Protein 8P2B (pdb70)

Radius of gyration: 18.57 Å; Cα contacts (8 Å, |Δi|>4): 314; chains: 2; bounding box: 56×36×29 Å

Structure (mmCIF, N/CA/C/O backbone):
data_8P2B
#
_entry.id   8P2B
#
_cell.length_a   124.915
_cell.length_b   124.915
_cell.length_c   29.846
_cell.angle_alpha   90.00
_cell.angle_beta   90.00
_cell.angle_gamma   120.00
#
_symmetry.space_group_name_H-M   'P 63'
#
loop_
_entity.id
_entity.type
_entity.pdbx_description
1 polymer 'Clostridiaceae bacterium FMN4 domain 1'
2 non-polymer 'FLAVIN MONONUCLEOTIDE'
3 water water
#
loop_
_atom_site.group_PDB
_atom_site.id
_atom_site.type_symbol
_atom_site.label_atom_id
_atom_site.label_alt_id
_atom_site.label_comp_id
_atom_site.label_asym_id
_atom_site.label_entity_id
_atom_site.label_seq_id
_atom_site.pdbx_PDB_ins_code
_atom_site.Cartn_x
_atom_site.Cartn_y
_atom_site.Cartn_z
_atom_site.occupancy
_atom_site.B_iso_or_equiv
_atom_site.auth_seq_id
_atom_site.auth_comp_id
_atom_site.auth_asym_id
_atom_site.auth_atom_id
_atom_site.pdbx_PDB_model_num
ATOM 1 N N . MET A 1 1 ? -4.043 38.218 -1.709 1.00 114.31 1 MET A N 1
ATOM 2 C CA . MET A 1 1 ? -5.492 38.522 -1.595 1.00 120.18 1 MET A CA 1
ATOM 3 C C . MET A 1 1 ? -5.664 40.015 -1.309 1.00 118.40 1 MET A C 1
ATOM 4 O O . MET A 1 1 ? -5.147 40.558 -0.333 1.00 104.53 1 MET A O 1
ATOM 9 N N . LEU A 1 2 ? -6.468 40.649 -2.165 1.00 122.81 2 LEU A N 1
ATOM 10 C CA . LEU A 1 2 ? -6.645 42.088 -2.191 1.00 118.80 2 LEU A CA 1
ATOM 11 C C . LEU A 1 2 ? -7.770 42.495 -1.233 1.00 114.49 2 LEU A C 1
ATOM 12 O O . LEU A 1 2 ? -8.716 41.741 -0.999 1.00 111.29 2 LEU A O 1
ATOM 17 N N . SER A 1 3 ? -7.654 43.715 -0.697 1.00 110.05 3 SER A N 1
ATOM 18 C CA . SER A 1 3 ? -8.496 44.189 0.387 1.00 99.39 3 SER A CA 1
ATOM 19 C C . SER A 1 3 ? -8.877 45.658 0.141 1.00 88.47 3 SER A C 1
ATOM 20 O O . SER A 1 3 ? -8.057 46.568 0.273 1.00 97.11 3 SER A O 1
ATOM 23 N N . TYR A 1 4 ? -10.110 45.861 -0.327 1.00 80.68 4 TYR A N 1
ATOM 24 C CA . TYR A 1 4 ? -10.605 47.158 -0.766 1.00 78.56 4 TYR A CA 1
ATOM 25 C C . TYR A 1 4 ? -11.704 47.649 0.175 1.00 74.41 4 TYR A C 1
ATOM 26 O O . TYR A 1 4 ? -12.547 46.850 0.560 1.00 66.89 4 TYR A O 1
ATOM 35 N N . GLU A 1 5 ? -11.690 48.951 0.524 1.00 77.11 5 GLU A N 1
ATOM 36 C CA . GLU A 1 5 ? -12.756 49.589 1.286 1.00 70.75 5 GLU A CA 1
ATOM 37 C C . GLU A 1 5 ? -13.634 50.346 0.295 1.00 70.10 5 GLU A C 1
ATOM 38 O O . GLU A 1 5 ? -13.144 51.170 -0.466 1.00 67.68 5 GLU A O 1
ATOM 44 N N . VAL A 1 6 ? -14.925 49.999 0.254 1.00 74.07 6 VAL A N 1
ATOM 45 C CA . VAL A 1 6 ? -15.834 50.619 -0.701 1.00 72.53 6 VAL A CA 1
ATOM 46 C C . VAL A 1 6 ? -16.983 51.280 0.044 1.00 72.07 6 VAL A C 1
ATOM 47 O O . VAL A 1 6 ? -17.371 50.866 1.137 1.00 70.43 6 VAL A O 1
ATOM 51 N N . THR A 1 7 ? -17.496 52.339 -0.577 1.00 72.21 7 THR A N 1
ATOM 52 C CA . THR A 1 7 ? -18.535 53.153 0.027 1.00 73.46 7 THR A CA 1
ATOM 53 C C . THR A 1 7 ? -19.521 53.499 -1.086 1.00 70.06 7 THR A C 1
ATOM 54 O O . THR A 1 7 ? -19.119 53.850 -2.194 1.00 69.18 7 THR A O 1
ATOM 58 N N . ALA A 1 8 ? -20.813 53.291 -0.822 1.00 68.48 8 ALA A N 1
ATOM 59 C CA . ALA A 1 8 ? -21.838 53.751 -1.746 1.00 71.94 8 ALA A CA 1
ATOM 60 C C . ALA A 1 8 ? -22.972 54.361 -0.936 1.00 70.28 8 ALA A C 1
ATOM 61 O O . ALA A 1 8 ? -22.991 54.267 0.304 1.00 58.15 8 ALA A O 1
ATOM 63 N N . GLU A 1 9 ? -23.863 55.048 -1.663 1.00 68.62 9 GLU A N 1
ATOM 64 C CA . GLU A 1 9 ? -24.906 55.824 -1.016 1.00 67.78 9 GLU A CA 1
ATOM 65 C C . GLU A 1 9 ? -26.080 54.873 -0.781 1.00 62.68 9 GLU A C 1
ATOM 66 O O . GLU A 1 9 ? -26.583 54.253 -1.709 1.00 65.30 9 GLU A O 1
ATOM 72 N N . GLY A 1 10 ? -26.428 54.684 0.490 1.00 59.22 10 GLY A N 1
ATOM 73 C CA . GLY A 1 10 ? -27.589 53.903 0.859 1.00 61.14 10 GLY A CA 1
ATOM 74 C C . GLY A 1 10 ? -28.781 54.817 1.127 1.00 64.07 10 GLY A C 1
ATOM 75 O O . GLY A 1 10 ? -28.736 56.013 0.828 1.00 63.63 10 GLY A O 1
ATOM 76 N N . TYR A 1 11 ? -29.818 54.229 1.733 1.00 62.50 11 TYR A N 1
ATOM 77 C CA . TYR A 1 11 ? -31.081 54.897 1.998 1.00 65.16 11 TYR A CA 1
ATOM 78 C C . TYR A 1 11 ? -30.922 55.878 3.153 1.00 63.91 11 TYR A C 1
ATOM 79 O O . TYR A 1 11 ? -31.523 56.951 3.150 1.00 69.54 11 TYR A O 1
ATOM 88 N N . GLY A 1 12 ? -30.145 55.487 4.161 1.00 62.16 12 GLY A N 1
ATOM 89 C CA . GLY A 1 12 ? -30.046 56.267 5.384 1.00 67.50 12 GLY A CA 1
ATOM 90 C C . GLY A 1 12 ? -28.802 57.149 5.403 1.00 67.65 12 GLY A C 1
ATOM 91 O O . GLY A 1 12 ? -28.550 57.852 6.379 1.00 72.34 12 GLY A O 1
ATOM 92 N N . GLY A 1 13 ? -28.082 57.147 4.276 1.00 68.47 13 GLY A N 1
ATOM 93 C CA . GLY A 1 13 ? -26.785 57.776 4.161 1.00 66.02 13 GLY A CA 1
ATOM 94 C C . GLY A 1 13 ? -25.796 56.742 3.658 1.00 68.04 13 GLY A C 1
ATOM 95 O O . GLY A 1 13 ? -26.151 55.581 3.450 1.00 65.01 13 GLY A O 1
ATOM 96 N N . PRO A 1 14 ? -24.515 57.129 3.467 1.00 74.36 14 PRO A N 1
ATOM 97 C CA . PRO A 1 14 ? -23.525 56.242 2.847 1.00 66.62 14 PRO A CA 1
ATOM 98 C C . PRO A 1 14 ? -23.292 55.006 3.697 1.00 61.25 14 PRO A C 1
ATOM 99 O O . PRO A 1 14 ? -23.445 55.112 4.909 1.00 64.39 14 PRO A O 1
ATOM 103 N N . ILE A 1 15 ? -22.959 53.872 3.060 1.00 58.84 15 ILE A N 1
ATOM 104 C CA . ILE A 1 15 ? -22.520 52.671 3.767 1.00 66.89 15 ILE A CA 1
ATOM 105 C C . ILE A 1 15 ? -21.074 52.372 3.373 1.00 69.32 15 ILE A C 1
ATOM 106 O O . ILE A 1 15 ? -20.669 52.66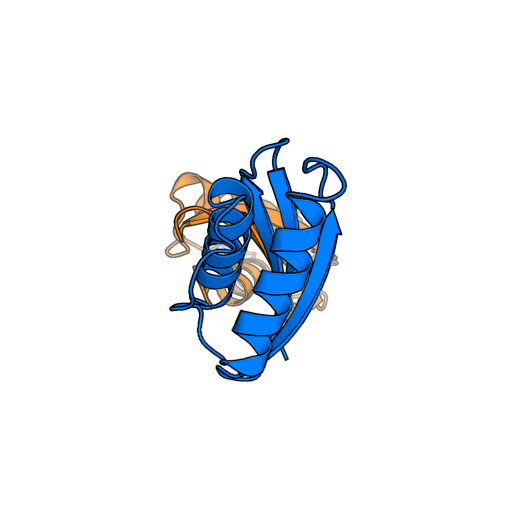6 2.249 1.00 65.13 15 ILE A O 1
ATOM 111 N N . ARG A 1 16 ? -20.324 51.739 4.291 1.00 72.25 16 ARG A N 1
ATOM 112 C CA . ARG A 1 16 ? -18.926 51.396 4.073 1.00 71.70 16 ARG A CA 1
ATOM 113 C C . ARG A 1 16 ? -18.684 49.912 4.327 1.00 70.92 16 ARG A C 1
ATOM 114 O O . ARG A 1 16 ? -18.920 49.420 5.430 1.00 70.38 16 ARG A O 1
ATOM 122 N N . LEU A 1 17 ? -18.170 49.232 3.295 1.00 72.16 17 LEU A N 1
ATOM 123 C CA . LEU A 1 17 ? -17.882 47.803 3.331 1.00 72.34 17 LEU A CA 1
ATOM 124 C C . LEU A 1 17 ? -16.391 47.557 3.133 1.00 70.98 17 LEU A C 1
ATOM 125 O O . LEU A 1 17 ? -15.704 48.356 2.495 1.00 68.86 17 LEU A O 1
ATOM 130 N N . MET A 1 18 ? -15.932 46.397 3.624 1.00 74.50 18 MET A N 1
ATOM 131 C CA . MET A 1 18 ? -14.634 45.865 3.253 1.00 78.88 18 MET A CA 1
ATOM 132 C C . MET A 1 18 ? -14.838 44.644 2.352 1.00 77.40 18 MET A C 1
ATOM 133 O O . MET A 1 18 ? -15.419 43.669 2.788 1.00 74.27 18 MET A O 1
ATOM 138 N N . VAL A 1 19 ? -14.344 44.708 1.110 1.00 78.51 19 VAL A N 1
ATOM 139 C CA . VAL A 1 19 ? -14.460 43.610 0.165 1.00 76.68 19 VAL A CA 1
ATOM 140 C C . VAL A 1 19 ? -13.104 42.919 0.038 1.00 75.34 19 VAL A C 1
ATOM 141 O O . VAL A 1 19 ? -12.102 43.586 -0.207 1.00 73.44 19 VAL A O 1
ATOM 145 N N . TYR A 1 20 ? -13.096 41.580 0.154 1.00 83.93 20 TYR A N 1
ATOM 146 C CA . TYR A 1 20 ? -11.883 40.769 0.019 1.00 85.07 20 TYR A CA 1
ATOM 147 C C . TYR A 1 20 ? -11.927 39.965 -1.278 1.00 85.44 20 TYR A C 1
ATOM 148 O O . TYR A 1 20 ? -12.909 39.259 -1.516 1.00 83.36 20 TYR A O 1
ATOM 157 N N . VAL A 1 21 ? -10.870 40.068 -2.098 1.00 91.63 21 VAL A N 1
ATOM 158 C CA . VAL A 1 21 ? -10.840 39.387 -3.384 1.00 103.74 21 VAL A CA 1
ATOM 159 C C . VAL A 1 21 ? -9.590 38.508 -3.497 1.00 110.19 21 VAL A C 1
ATOM 160 O O . VAL A 1 21 ? -8.552 38.814 -2.931 1.00 106.70 21 VAL A O 1
ATOM 164 N N . GLU A 1 22 ? -9.728 37.417 -4.260 1.00 121.74 22 GLU A N 1
ATOM 165 C CA . GLU A 1 22 ? -8.674 36.470 -4.576 1.00 116.22 22 GLU A CA 1
ATOM 166 C C . GLU A 1 22 ? -8.934 35.975 -6.002 1.00 114.57 22 GLU A C 1
ATOM 167 O O . GLU A 1 22 ? -9.739 35.075 -6.214 1.00 105.86 22 GLU A O 1
ATOM 173 N N . GLY A 1 23 ? -8.281 36.609 -6.987 1.00 115.31 23 GLY A N 1
ATOM 174 C CA . GLY A 1 23 ? -8.572 36.359 -8.391 1.00 113.10 23 GLY A CA 1
ATOM 175 C C . GLY A 1 23 ? -9.881 37.033 -8.787 1.00 117.24 23 GLY A C 1
ATOM 176 O O . GLY A 1 23 ? -9.955 38.257 -8.813 1.00 102.70 23 GLY A O 1
ATOM 177 N N . GLU A 1 24 ? -10.916 36.240 -9.082 1.00 131.22 24 GLU A N 1
ATOM 178 C CA . GLU A 1 24 ? -12.270 36.773 -9.160 1.00 132.90 24 GLU A CA 1
ATOM 179 C C . GLU A 1 24 ? -13.171 36.091 -8.141 1.00 115.05 24 GLU A C 1
ATOM 180 O O . GLU A 1 24 ? -14.386 36.166 -8.278 1.00 104.89 24 GLU A O 1
ATOM 186 N N . GLU A 1 25 ? -12.570 35.477 -7.113 1.00 105.74 25 GLU A N 1
ATOM 187 C CA . GLU A 1 25 ? -13.339 34.927 -6.012 1.0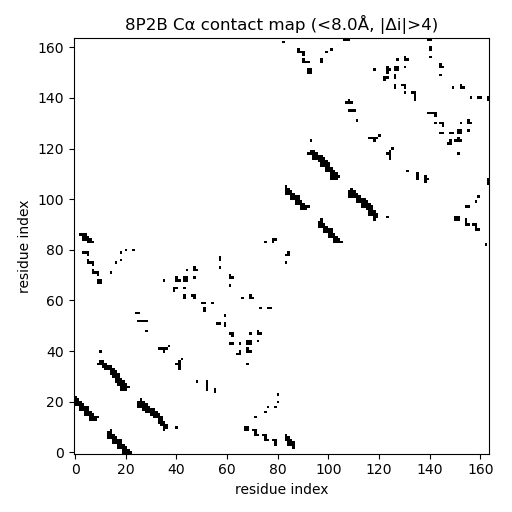0 108.21 25 GLU A CA 1
ATOM 188 C C . GLU A 1 25 ? -13.524 36.013 -4.955 1.00 107.73 25 GLU A C 1
ATOM 189 O O . GLU A 1 25 ? -12.542 36.512 -4.411 1.00 106.75 25 GLU A O 1
ATOM 195 N N . ILE A 1 26 ? -14.788 36.385 -4.686 1.00 105.92 26 ILE A N 1
ATOM 196 C CA . ILE A 1 26 ? -15.111 37.249 -3.559 1.00 101.06 26 ILE A CA 1
ATOM 197 C C . ILE A 1 26 ? -15.011 36.399 -2.295 1.00 89.46 26 ILE A C 1
ATOM 198 O O . ILE A 1 26 ? -15.855 35.553 -2.041 1.00 83.42 26 ILE A O 1
ATOM 203 N N . VAL A 1 27 ? -13.962 36.647 -1.510 1.00 86.57 27 VAL A N 1
ATOM 204 C CA . VAL A 1 27 ? -13.678 35.868 -0.320 1.00 89.88 27 VAL A CA 1
ATOM 205 C C . VAL A 1 27 ? -14.642 36.289 0.784 1.00 84.84 27 VAL A C 1
ATOM 206 O O . VAL A 1 27 ? -15.133 35.430 1.495 1.00 89.79 27 VAL A O 1
ATOM 210 N N . ASP A 1 28 ? -14.862 37.593 0.970 1.00 83.10 28 ASP A N 1
ATOM 211 C CA . ASP A 1 28 ? -15.658 38.068 2.094 1.00 87.51 28 ASP A CA 1
ATOM 212 C C . ASP A 1 28 ? -16.091 39.516 1.845 1.00 86.66 28 ASP A C 1
ATOM 213 O O . ASP A 1 28 ? -15.581 40.176 0.937 1.00 79.83 28 ASP A O 1
ATOM 218 N N . ILE A 1 29 ? -17.092 39.955 2.630 1.00 79.64 29 ILE A N 1
ATOM 219 C CA . ILE A 1 29 ? -17.558 41.327 2.658 1.00 70.39 29 ILE A CA 1
ATOM 220 C C . ILE A 1 29 ? -17.976 41.662 4.085 1.00 71.43 29 ILE A C 1
ATOM 221 O O . ILE A 1 29 ? -19.003 41.183 4.538 1.00 73.07 29 ILE A O 1
ATOM 226 N N . GLU A 1 30 ? -17.180 42.459 4.798 1.00 75.01 30 GLU A N 1
ATOM 227 C CA . GLU A 1 30 ? -17.578 42.940 6.108 1.00 82.47 30 GLU A CA 1
ATOM 228 C C . GLU A 1 30 ? -18.269 44.293 5.968 1.00 80.76 30 GLU A C 1
ATOM 229 O O . GLU A 1 30 ? -17.944 45.061 5.070 1.00 81.17 30 GLU A O 1
ATOM 235 N N . VAL A 1 31 ? -19.189 44.579 6.898 1.00 77.70 31 VAL A N 1
ATOM 236 C CA . VAL A 1 31 ? -19.807 45.887 7.037 1.00 72.02 31 VAL A CA 1
ATOM 237 C C . VAL A 1 31 ? -18.976 46.686 8.033 1.00 73.59 31 VAL A C 1
ATOM 238 O O . VAL A 1 31 ? -18.829 46.264 9.176 1.00 73.52 31 VAL A O 1
ATOM 242 N N . LEU A 1 32 ? -18.426 47.823 7.585 1.00 72.30 32 LEU A N 1
ATOM 243 C CA . LEU A 1 32 ? -17.688 48.722 8.461 1.00 71.73 32 LEU A CA 1
ATOM 244 C C . LEU A 1 32 ? -18.653 49.737 9.066 1.00 68.95 32 LEU A C 1
ATOM 245 O O . LEU A 1 32 ? -18.552 50.067 10.246 1.00 65.75 32 LEU A O 1
ATOM 250 N N . GLU A 1 33 ? -19.564 50.260 8.234 1.00 69.25 33 GLU A N 1
ATOM 251 C CA . GLU A 1 33 ? -20.567 51.195 8.711 1.00 71.63 33 GLU A CA 1
ATOM 252 C C . GLU A 1 33 ? -21.822 51.135 7.850 1.00 66.97 33 GLU A C 1
ATOM 253 O O . GLU A 1 33 ? -21.773 51.242 6.625 1.00 61.83 33 GLU A O 1
ATOM 259 N N . GLU A 1 34 ? -22.963 51.002 8.526 1.00 67.31 34 GLU A N 1
ATOM 260 C CA . GLU A 1 34 ? -24.222 51.383 7.913 1.00 65.51 34 GLU A CA 1
ATOM 261 C C . GLU A 1 34 ? -25.121 52.033 8.958 1.00 64.73 34 GLU A C 1
ATOM 262 O O . GLU A 1 34 ? -25.085 51.677 10.141 1.00 59.78 34 GLU A O 1
ATOM 268 N N . ASN A 1 35 ? -25.888 53.020 8.464 1.00 66.72 35 ASN A N 1
ATOM 269 C CA . ASN A 1 35 ? -26.918 53.689 9.237 1.00 68.55 35 ASN A CA 1
ATOM 270 C C . ASN A 1 35 ? -28.220 53.650 8.443 1.00 63.17 35 ASN A C 1
ATOM 271 O O . ASN A 1 35 ? -28.929 54.646 8.368 1.00 58.43 35 ASN A O 1
ATOM 276 N N . GLU A 1 36 ? -28.527 52.466 7.893 1.00 63.67 36 GLU A N 1
ATOM 277 C CA . GLU A 1 36 ? -29.818 52.194 7.279 1.00 64.02 36 GLU A CA 1
ATOM 278 C C . GLU A 1 36 ? -30.858 51.953 8.370 1.00 60.72 36 GLU A C 1
ATOM 279 O O . GLU A 1 36 ? -30.525 51.827 9.553 1.00 59.45 36 GLU A O 1
ATOM 285 N N . THR A 1 37 ? -32.114 51.863 7.916 1.00 58.04 37 THR A N 1
ATOM 286 C CA . THR A 1 37 ? -33.279 51.747 8.777 1.00 57.93 37 THR A CA 1
ATOM 287 C C . THR A 1 37 ? -33.261 50.394 9.493 1.00 58.05 37 THR A C 1
ATOM 288 O O . THR A 1 37 ? -33.264 49.347 8.834 1.00 56.33 37 THR A O 1
ATOM 292 N N . PRO A 1 38 ? -33.200 50.361 10.850 1.00 59.33 38 PRO A N 1
ATOM 293 C CA . PRO A 1 38 ? -33.225 49.085 11.576 1.00 61.87 38 PRO A CA 1
ATOM 294 C C . PRO A 1 38 ? -34.381 48.183 11.136 1.00 67.62 38 PRO A C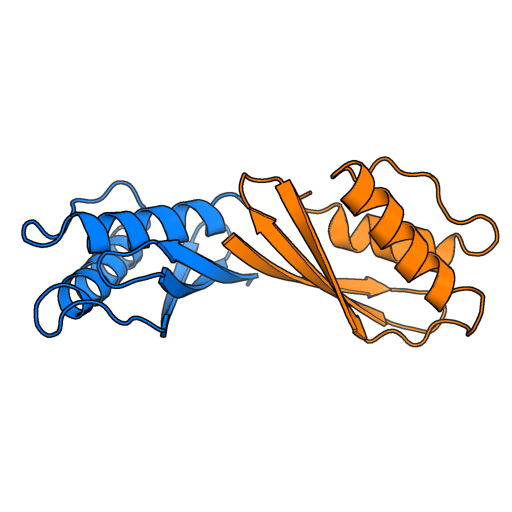 1
ATOM 295 O O . PRO A 1 38 ? -35.480 48.678 10.862 1.00 74.47 38 PRO A O 1
ATOM 299 N N . ASN A 1 39 ? -34.086 46.875 11.027 1.00 68.54 39 ASN A N 1
ATOM 300 C CA . ASN A 1 39 ? -35.047 45.817 10.741 1.00 67.11 39 ASN A CA 1
ATOM 301 C C . ASN A 1 39 ? -35.523 45.877 9.293 1.00 62.47 39 ASN A C 1
ATOM 302 O O . ASN A 1 39 ? -36.494 45.204 8.948 1.00 73.85 39 ASN A O 1
ATOM 307 N N . LEU A 1 40 ? -34.837 46.652 8.448 1.00 59.51 40 LEU A N 1
ATOM 308 C CA . LEU A 1 40 ? -35.232 46.794 7.052 1.00 62.21 40 LEU A CA 1
ATOM 309 C C . LEU A 1 40 ? -33.988 46.876 6.157 1.00 63.49 40 LEU A C 1
ATOM 310 O O . LEU A 1 40 ? -33.734 45.969 5.356 1.00 63.73 40 LEU A O 1
ATOM 315 N N . GLY A 1 41 ? -33.207 47.958 6.316 1.00 60.98 41 GLY A N 1
ATOM 316 C CA . GLY A 1 41 ? -32.052 48.203 5.474 1.00 57.76 41 GLY A CA 1
ATOM 317 C C . GLY A 1 41 ? -30.850 47.377 5.921 1.00 60.03 41 GLY A C 1
ATOM 318 O O . GLY A 1 41 ? -30.155 46.820 5.084 1.00 63.47 41 GLY A O 1
ATOM 319 N N . ASP A 1 42 ? -30.613 47.310 7.241 1.00 58.83 42 ASP A N 1
ATOM 320 C CA . ASP A 1 42 ? -29.495 46.554 7.786 1.00 59.10 42 ASP A CA 1
ATOM 321 C C . ASP A 1 42 ? -29.641 45.077 7.423 1.00 59.78 42 ASP A C 1
ATOM 322 O O . ASP A 1 42 ? -28.661 44.396 7.093 1.00 62.18 42 ASP A O 1
ATOM 327 N N . VAL A 1 43 ? -30.888 44.611 7.456 1.00 61.65 43 VAL A N 1
ATOM 328 C CA . VAL A 1 43 ? -31.238 43.246 7.109 1.00 63.78 43 VAL A CA 1
ATOM 329 C C . VAL A 1 43 ? -31.002 42.990 5.616 1.00 63.87 43 VAL A C 1
ATOM 330 O O . VAL A 1 43 ? -30.532 41.914 5.245 1.00 69.07 43 VAL A O 1
ATOM 334 N N . ALA A 1 44 ? -31.362 43.958 4.765 1.00 61.37 44 ALA A N 1
ATOM 335 C CA . ALA A 1 44 ? -31.190 43.817 3.325 1.00 60.67 44 ALA A CA 1
ATOM 336 C C . ALA A 1 44 ? -29.707 43.663 2.979 1.00 66.45 44 ALA A C 1
ATOM 337 O O . ALA A 1 44 ? -29.365 42.979 2.015 1.00 69.60 44 ALA A O 1
ATOM 339 N N . ILE A 1 45 ? -28.849 44.334 3.762 1.00 65.61 45 ILE A N 1
ATOM 340 C CA . ILE A 1 45 ? -27.411 44.311 3.561 1.00 68.35 45 ILE A CA 1
ATOM 341 C C . ILE A 1 45 ? -26.922 42.898 3.869 1.00 69.98 45 ILE A C 1
ATOM 342 O O . ILE A 1 45 ? -26.320 42.305 2.975 1.00 69.71 45 ILE A O 1
ATOM 347 N N . GLU A 1 46 ? -27.226 42.361 5.078 1.00 77.19 46 GLU A N 1
ATOM 348 C CA . GLU A 1 46 ? -26.777 41.022 5.489 1.00 82.21 46 GLU A CA 1
ATOM 349 C C . GLU A 1 46 ? -27.161 40.010 4.404 1.00 75.07 46 GLU A C 1
ATOM 350 O O . GLU A 1 46 ? -26.356 39.159 3.990 1.00 77.78 46 GLU A O 1
ATOM 356 N N . GLU A 1 47 ? -28.389 40.192 3.903 1.00 72.38 47 GLU A N 1
ATOM 357 C CA . GLU A 1 47 ? -28.994 39.320 2.915 1.00 84.30 47 GLU A CA 1
ATOM 358 C C . GLU A 1 47 ? -28.249 39.410 1.590 1.00 75.17 47 GLU A C 1
ATOM 359 O O . GLU A 1 47 ? -28.095 38.416 0.885 1.00 84.83 47 GLU A O 1
ATOM 365 N N . MET A 1 48 ? -27.869 40.627 1.217 1.00 70.11 48 MET A N 1
ATOM 366 C CA . MET A 1 48 ? -27.270 40.839 -0.085 1.00 71.06 48 MET A CA 1
ATOM 367 C C . MET A 1 48 ? -25.826 40.347 -0.072 1.00 69.20 48 MET A C 1
ATOM 368 O O . MET A 1 48 ? -25.327 39.895 -1.099 1.00 75.74 48 MET A O 1
ATOM 373 N N . ILE A 1 49 ? -25.150 40.459 1.077 1.00 66.47 49 ILE A N 1
ATOM 374 C CA . ILE A 1 49 ? -23.788 39.966 1.209 1.00 69.85 49 ILE A CA 1
ATOM 375 C C . ILE A 1 49 ? -23.820 38.449 1.075 1.00 73.16 49 ILE A C 1
ATOM 376 O O . ILE A 1 49 ? -22.987 37.859 0.395 1.00 72.93 49 ILE A O 1
ATOM 381 N N . THR A 1 50 ? -24.818 37.838 1.714 1.00 76.29 50 THR A N 1
ATOM 382 C CA . THR A 1 50 ? -24.996 36.401 1.646 1.00 78.76 50 THR A CA 1
ATOM 383 C C . THR A 1 50 ? -25.200 35.954 0.196 1.00 73.97 50 THR A C 1
ATOM 384 O O . THR A 1 50 ? -24.521 35.040 -0.248 1.00 72.64 50 THR A O 1
ATOM 388 N N . LYS A 1 51 ? -26.116 36.611 -0.532 1.00 76.83 51 LYS A N 1
ATOM 389 C CA . LYS A 1 51 ? -26.446 36.289 -1.922 1.00 79.81 51 LYS A CA 1
ATOM 390 C C . LYS A 1 51 ? -25.210 36.351 -2.825 1.00 84.40 51 LYS A C 1
ATOM 391 O O . LYS A 1 51 ? -25.029 35.548 -3.746 1.00 83.87 51 LYS A O 1
ATOM 397 N N . ILE A 1 52 ? -24.391 37.373 -2.586 1.00 85.45 52 ILE A N 1
ATOM 398 C CA . ILE A 1 52 ? -23.306 37.701 -3.487 1.00 85.35 52 ILE A CA 1
ATOM 399 C C . ILE A 1 52 ? -22.171 36.709 -3.246 1.00 81.02 52 ILE A C 1
ATOM 400 O O . ILE A 1 52 ? -21.604 36.191 -4.210 1.00 74.69 52 ILE A O 1
ATOM 405 N N . LEU A 1 53 ? -21.876 36.427 -1.968 1.00 78.84 53 LEU A N 1
ATOM 406 C CA . LEU A 1 53 ? -20.842 35.465 -1.605 1.00 83.85 53 LEU A CA 1
ATOM 407 C C . LEU A 1 53 ? -21.233 34.052 -2.060 1.00 91.90 53 LEU A C 1
ATOM 408 O O . LEU A 1 53 ? -20.392 33.277 -2.523 1.00 87.90 53 LEU A O 1
ATOM 413 N N . GLU A 1 54 ? -22.507 33.694 -1.867 1.00 91.91 54 GLU A N 1
ATOM 414 C CA . GLU A 1 54 ? -22.973 32.372 -2.254 1.00 91.30 54 GLU A CA 1
ATOM 415 C C . GLU A 1 54 ? -23.012 32.297 -3.774 1.00 87.78 54 GLU A C 1
ATOM 416 O O . GLU A 1 54 ? -22.638 31.293 -4.338 1.00 91.42 54 GLU A O 1
ATOM 422 N N . GLY A 1 55 ? -23.388 33.387 -4.445 1.00 89.80 55 GLY A N 1
ATOM 423 C CA . GLY A 1 55 ? -23.563 33.382 -5.888 1.00 89.35 55 GLY A CA 1
ATOM 424 C C . GLY A 1 55 ? -22.277 33.678 -6.654 1.00 91.83 55 GLY A C 1
ATOM 425 O O . GLY A 1 55 ? -22.241 33.460 -7.861 1.00 89.39 55 GLY A O 1
ATOM 426 N N . GLN A 1 56 ? -21.241 34.184 -5.958 1.00 98.16 56 GLN A N 1
ATOM 427 C CA . GLN A 1 56 ? -20.007 34.676 -6.571 1.00 100.13 56 GLN A CA 1
ATOM 428 C C . GLN A 1 56 ? -20.324 35.549 -7.794 1.00 97.87 56 GLN A C 1
ATOM 429 O O . GLN A 1 56 ? -19.727 35.401 -8.862 1.00 87.44 56 GLN A O 1
ATOM 435 N N . SER A 1 57 ? -21.260 36.490 -7.609 1.00 98.98 57 SER A N 1
ATOM 436 C CA . SER A 1 57 ? -21.844 37.268 -8.693 1.00 98.36 57 SER A CA 1
ATOM 437 C C . SER A 1 57 ? -22.618 38.436 -8.088 1.00 98.44 57 SER A C 1
ATOM 438 O O . SER A 1 57 ? -23.256 38.287 -7.041 1.00 97.64 57 SER A O 1
ATOM 441 N N . THR A 1 58 ? -22.534 39.600 -8.755 1.00 99.78 58 THR A N 1
ATOM 442 C CA . THR A 1 58 ? -23.289 40.787 -8.379 1.00 92.91 58 THR A CA 1
ATOM 443 C C . THR A 1 58 ? -24.578 40.905 -9.190 1.00 91.00 58 THR A C 1
ATOM 444 O O . THR A 1 58 ? -25.311 41.866 -9.002 1.00 87.16 58 THR A O 1
ATOM 448 N N . ASP A 1 59 ? -24.843 39.954 -10.097 1.00 92.36 59 ASP A N 1
ATOM 449 C CA . ASP A 1 59 ? -26.100 39.926 -10.830 1.00 92.39 59 ASP A CA 1
ATOM 450 C C . ASP A 1 59 ? -27.115 39.092 -10.025 1.00 88.44 59 ASP A C 1
ATOM 451 O O . ASP A 1 59 ? -27.458 37.977 -10.408 1.00 87.59 59 ASP A O 1
ATOM 456 N N . VAL A 1 60 ? -27.613 39.655 -8.908 1.00 82.84 60 VAL A N 1
ATOM 457 C CA . VAL A 1 60 ? -28.484 38.982 -7.945 1.00 86.49 60 VAL A CA 1
ATOM 458 C C . VAL A 1 60 ? -29.674 39.887 -7.611 1.00 88.07 60 VAL A C 1
ATOM 459 O O . VAL A 1 60 ? -29.622 41.086 -7.846 1.00 82.91 60 VAL A O 1
ATOM 463 N N . ASP A 1 61 ? -30.737 39.314 -7.032 1.00 89.69 61 ASP A N 1
ATOM 464 C CA . ASP A 1 61 ? -31.967 40.049 -6.792 1.00 85.97 61 ASP A CA 1
ATOM 465 C C . ASP A 1 61 ? -31.872 40.898 -5.529 1.00 82.09 61 ASP A C 1
ATOM 466 O O . ASP A 1 61 ? -31.310 40.480 -4.522 1.00 76.73 61 ASP A O 1
ATOM 471 N N . VAL A 1 62 ? -32.486 42.081 -5.604 1.00 78.74 62 VAL A N 1
ATOM 472 C CA . VAL A 1 62 ? -32.643 42.950 -4.451 1.00 81.76 62 VAL A CA 1
ATOM 473 C C . VAL A 1 62 ? -33.491 42.243 -3.398 1.00 68.74 62 VAL A C 1
ATOM 474 O O . VAL A 1 62 ? -34.323 41.426 -3.732 1.00 78.95 62 VAL A O 1
ATOM 478 N N . HIS A 1 63 ? -33.276 42.581 -2.132 1.00 66.79 63 HIS A N 1
ATOM 479 C CA . HIS A 1 63 ? -34.247 42.362 -1.075 1.00 75.67 63 HIS A CA 1
ATOM 480 C C . HIS A 1 63 ? -35.393 43.364 -1.249 1.00 74.70 63 HIS A C 1
ATOM 481 O O . HIS A 1 63 ? -35.203 44.556 -1.027 1.00 89.18 63 HIS A O 1
ATOM 488 N N . SER A 1 64 ? -36.594 42.863 -1.553 1.00 75.90 64 SER A N 1
ATOM 489 C CA . SER A 1 64 ? -37.648 43.630 -2.208 1.00 83.80 64 SER A CA 1
ATOM 490 C C . SER A 1 64 ? -38.230 44.783 -1.396 1.00 83.38 64 SER A C 1
ATOM 491 O O . SER A 1 64 ? -38.742 45.732 -1.987 1.00 91.35 64 SER A O 1
ATOM 494 N N . GLY A 1 65 ? -38.168 44.752 -0.067 1.00 81.09 65 GLY A N 1
ATOM 495 C CA . GLY A 1 65 ? -38.633 45.910 0.689 1.00 79.17 65 GLY A CA 1
ATOM 496 C C . GLY A 1 65 ? -37.648 47.088 0.662 1.00 67.16 65 GLY A C 1
ATOM 497 O O . GLY A 1 65 ? -37.896 48.107 1.285 1.00 66.17 65 GLY A O 1
ATOM 498 N N . ALA A 1 66 ? -36.496 46.921 0.007 1.00 63.54 66 ALA A N 1
ATOM 499 C CA . ALA A 1 66 ? -35.299 47.666 0.376 1.00 63.34 66 ALA A CA 1
ATOM 500 C C . ALA A 1 66 ? -34.346 47.705 -0.808 1.00 60.28 66 ALA A C 1
ATOM 501 O O . ALA A 1 66 ? -33.187 47.312 -0.708 1.00 58.85 66 ALA A O 1
ATOM 503 N N . THR A 1 67 ? -34.846 48.205 -1.933 1.00 60.63 67 THR A N 1
ATOM 504 C CA . THR A 1 67 ? -34.053 48.270 -3.148 1.00 65.99 67 THR A CA 1
ATOM 505 C C . THR A 1 67 ? -32.867 49.230 -2.988 1.00 66.86 67 THR A C 1
ATOM 506 O O . THR A 1 67 ? -31.859 49.082 -3.671 1.00 69.09 67 THR A O 1
ATOM 510 N N . VAL A 1 68 ? -32.987 50.242 -2.124 1.00 64.57 68 VAL A N 1
ATOM 511 C CA . VAL A 1 68 ? -31.986 51.292 -2.116 1.00 66.28 68 VAL A CA 1
ATOM 512 C C . VAL A 1 68 ? -30.740 50.787 -1.379 1.00 73.66 68 VAL A C 1
ATOM 513 O O . VAL A 1 68 ? -29.620 50.963 -1.882 1.00 67.01 68 VAL A O 1
ATOM 517 N N . SER A 1 69 ? -30.961 50.155 -0.210 1.00 68.38 69 SER A N 1
ATOM 518 C CA . SER A 1 69 ? -29.927 49.441 0.529 1.00 62.97 69 SER A CA 1
ATOM 519 C C . SER A 1 69 ? -29.345 48.305 -0.317 1.00 61.57 69 SER A C 1
ATOM 520 O O . SER A 1 69 ? -28.144 48.040 -0.312 1.00 60.39 69 SER A O 1
ATOM 523 N N . SER A 1 70 ? -30.203 47.617 -1.071 1.00 64.51 70 SER A N 1
ATOM 524 C CA . SER A 1 70 ? -29.754 46.450 -1.819 1.00 67.63 70 SER A CA 1
ATOM 525 C C . SER A 1 70 ? -28.804 46.888 -2.932 1.00 65.39 70 SER A C 1
ATOM 526 O O . SER A 1 70 ? -27.725 46.315 -3.070 1.00 60.31 70 SER A O 1
ATOM 529 N N . ASN A 1 71 ? -29.205 47.913 -3.698 1.00 61.76 71 ASN A N 1
ATOM 530 C CA . ASN A 1 71 ? -28.407 48.424 -4.802 1.00 62.93 71 ASN A CA 1
ATOM 531 C C . ASN A 1 71 ? -27.113 49.042 -4.269 1.00 60.77 71 ASN A C 1
ATOM 532 O O . ASN A 1 71 ? -26.086 48.964 -4.922 1.00 59.16 71 ASN A O 1
ATOM 537 N N . ALA A 1 72 ? -27.138 49.654 -3.083 1.00 61.13 72 ALA A N 1
ATOM 538 C CA . ALA A 1 72 ? -25.910 50.188 -2.513 1.00 61.34 72 ALA A CA 1
ATOM 539 C C . ALA A 1 72 ? -24.873 49.072 -2.381 1.00 61.30 72 ALA A C 1
ATOM 540 O O . ALA A 1 72 ? -23.710 49.273 -2.724 1.00 62.03 72 ALA A O 1
ATOM 542 N N . VAL A 1 73 ? -25.294 47.895 -1.900 1.00 62.20 73 VAL A N 1
ATOM 543 C CA . VAL A 1 73 ? -24.361 46.793 -1.689 1.00 63.09 73 VAL A CA 1
ATOM 544 C C . VAL A 1 73 ? -23.884 46.255 -3.042 1.00 63.35 73 VAL A C 1
ATOM 545 O O . VAL A 1 73 ? -22.687 46.058 -3.240 1.00 62.01 73 VAL A O 1
ATOM 549 N N . ILE A 1 74 ? -24.814 46.033 -3.977 1.00 65.14 74 ILE A N 1
ATOM 550 C CA . ILE A 1 74 ? -24.462 45.599 -5.325 1.00 66.97 74 ILE A CA 1
ATOM 551 C C . ILE A 1 74 ? -23.439 46.554 -5.935 1.00 61.87 74 ILE A C 1
ATOM 552 O O . ILE A 1 74 ? -22.476 46.113 -6.545 1.00 58.25 74 ILE A O 1
ATOM 557 N N . GLU A 1 75 ? -23.675 47.862 -5.776 1.00 66.05 75 GLU A N 1
ATOM 558 C CA . GLU A 1 75 ? -22.888 48.887 -6.441 1.00 64.05 75 GLU A CA 1
ATOM 559 C C . GLU A 1 75 ? -21.498 48.939 -5.808 1.00 64.89 75 GLU A C 1
ATOM 560 O O . GLU A 1 75 ? -20.506 49.048 -6.526 1.00 62.31 75 GLU A O 1
ATOM 566 N N . ALA A 1 76 ? -21.439 48.839 -4.468 1.00 63.51 76 ALA A N 1
ATOM 567 C CA . ALA A 1 76 ? -20.185 48.880 -3.719 1.00 66.88 76 ALA A CA 1
ATOM 568 C C . ALA A 1 76 ? -19.270 47.746 -4.158 1.00 66.63 76 ALA A C 1
ATOM 569 O O . ALA A 1 76 ? -18.065 47.929 -4.302 1.00 71.00 76 ALA A O 1
ATOM 571 N N . VAL A 1 77 ? -19.864 46.574 -4.366 1.00 68.20 77 VAL A N 1
ATOM 572 C CA . VAL A 1 77 ? -19.113 45.376 -4.691 1.00 73.40 77 VAL A CA 1
ATOM 573 C C . VAL A 1 77 ? -18.771 45.394 -6.180 1.00 68.28 77 VAL A C 1
ATOM 574 O O . VAL A 1 77 ? -17.765 44.836 -6.574 1.00 67.94 77 VAL A O 1
ATOM 578 N N . LYS A 1 78 ? -19.583 46.032 -7.023 1.00 68.83 78 LYS A N 1
ATOM 579 C CA . LYS A 1 78 ? -19.237 46.107 -8.436 1.00 75.04 78 LYS A CA 1
ATOM 580 C C . LYS A 1 78 ? -17.952 46.936 -8.597 1.00 76.96 78 LYS A C 1
ATOM 581 O O . LYS A 1 78 ? -17.141 46.680 -9.494 1.00 72.16 78 LYS A O 1
ATOM 587 N N . GLN A 1 79 ? -17.779 47.925 -7.705 1.00 84.96 79 GLN A N 1
ATOM 588 C CA . GLN A 1 79 ? -16.643 48.838 -7.730 1.00 89.63 79 GLN A CA 1
ATOM 589 C C . GLN A 1 79 ? -15.366 48.063 -7.425 1.00 83.35 79 G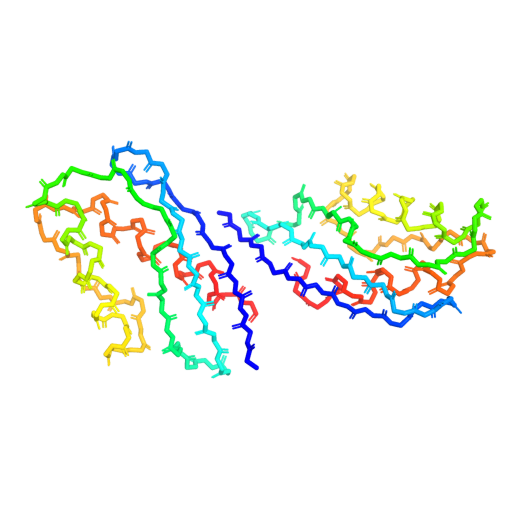LN A C 1
ATOM 590 O O . GLN A 1 79 ? -14.375 48.243 -8.124 1.00 84.39 79 GL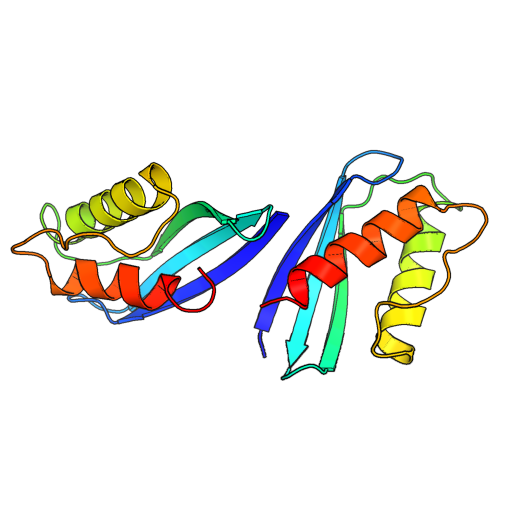N A O 1
ATOM 596 N N . ALA A 1 80 ? -15.406 47.229 -6.373 1.00 78.71 80 ALA A N 1
ATOM 597 C CA . ALA A 1 80 ? -14.260 46.452 -5.917 1.00 80.35 80 ALA A CA 1
ATOM 598 C C . ALA A 1 80 ? -13.864 45.375 -6.936 1.00 84.79 80 ALA A C 1
ATOM 599 O O . ALA A 1 80 ? -12.683 45.068 -7.075 1.00 94.83 80 ALA A O 1
ATOM 601 N N . MET A 1 81 ? -14.854 44.866 -7.686 1.00 89.66 81 MET A N 1
ATOM 602 C CA . MET A 1 81 ? -14.673 43.774 -8.632 1.00 93.91 81 MET A CA 1
ATOM 603 C C . MET A 1 81 ? -14.342 44.307 -10.026 1.00 87.45 81 MET A C 1
ATOM 604 O O . MET A 1 81 ? -14.339 43.538 -10.977 1.00 94.39 81 MET A O 1
ATOM 609 N N . ALA A 1 82 ? -14.067 45.605 -10.166 1.00 87.43 82 ALA A N 1
ATOM 610 C CA . ALA A 1 82 ? -13.454 46.104 -11.389 1.00 95.64 82 ALA A CA 1
ATOM 611 C C . ALA A 1 82 ? -12.047 46.635 -11.085 1.00 103.75 82 ALA A C 1
ATOM 612 O O . ALA A 1 82 ? -11.800 47.822 -11.245 1.00 104.48 82 ALA A O 1
ATOM 614 N N . GLU A 1 83 ? -11.118 45.747 -10.677 1.00 119.29 83 GLU A N 1
ATOM 615 C CA . GLU A 1 83 ? -9.783 46.144 -10.236 1.00 112.39 83 GLU A CA 1
ATOM 616 C C . GLU A 1 83 ? -8.720 45.105 -10.637 1.00 100.11 83 GLU A C 1
ATOM 617 O O . GLU A 1 83 ? -9.100 43.924 -10.829 1.00 86.83 83 GLU A O 1
ATOM 623 N N . MET B 1 1 ? -17.051 54.966 -3.797 1.00 69.94 1 MET B N 1
ATOM 624 C CA . MET B 1 1 ? -15.601 55.238 -3.695 1.00 70.39 1 MET B CA 1
ATOM 625 C C . MET B 1 1 ? -14.870 54.044 -3.081 1.00 70.98 1 MET B C 1
ATOM 626 O O . MET B 1 1 ? -15.341 53.418 -2.143 1.00 72.57 1 MET B O 1
ATOM 631 N N . LEU B 1 2 ? -13.637 53.842 -3.535 1.00 69.87 2 LEU B N 1
ATOM 632 C CA . LEU B 1 2 ? -12.857 52.657 -3.241 1.00 75.09 2 LEU B CA 1
ATOM 633 C C . LEU B 1 2 ? -11.473 53.075 -2.740 1.00 71.39 2 LEU B C 1
ATOM 634 O O . LEU B 1 2 ? -10.946 54.076 -3.194 1.00 67.19 2 LEU B O 1
ATOM 639 N N . SER B 1 3 ? -10.885 52.326 -1.800 1.00 71.17 3 SER B N 1
ATOM 640 C CA . SER B 1 3 ? -9.532 52.617 -1.347 1.00 69.94 3 SER B CA 1
ATOM 641 C C . SER B 1 3 ? -8.770 51.331 -0.999 1.00 76.58 3 SER B C 1
ATOM 642 O O . SER B 1 3 ? -9.088 50.631 -0.039 1.00 77.82 3 SER B O 1
ATOM 645 N N . TYR B 1 4 ? -7.717 51.059 -1.784 1.00 77.70 4 TYR B N 1
ATOM 646 C CA . TYR B 1 4 ? -6.691 50.091 -1.437 1.00 77.21 4 TYR B CA 1
ATOM 647 C C . TYR B 1 4 ? -5.388 50.812 -1.074 1.00 77.09 4 TYR B C 1
ATOM 648 O O . TYR B 1 4 ? -5.171 51.997 -1.379 1.00 74.03 4 TYR B O 1
ATOM 657 N N . GLU B 1 5 ? -4.503 50.046 -0.425 1.00 76.84 5 GLU B N 1
ATOM 658 C CA . GLU B 1 5 ? -3.139 50.460 -0.106 1.00 75.17 5 GLU B CA 1
ATOM 659 C C . GLU B 1 5 ? -2.145 49.921 -1.145 1.00 67.28 5 GLU B C 1
ATOM 660 O O . GLU B 1 5 ? -2.229 48.781 -1.509 1.00 65.98 5 GLU B O 1
ATOM 666 N N . VAL B 1 6 ? -1.172 50.704 -1.621 1.00 70.85 6 VAL B N 1
ATOM 667 C CA . VAL B 1 6 ? -0.122 50.162 -2.475 1.00 75.09 6 VAL B CA 1
ATOM 668 C C . VAL B 1 6 ? 1.243 50.427 -1.849 1.00 79.93 6 VAL B C 1
ATOM 669 O O . VAL B 1 6 ? 1.410 51.336 -1.026 1.00 74.80 6 VAL B O 1
ATOM 673 N N . THR B 1 7 ? 2.215 49.626 -2.305 1.00 83.87 7 THR B N 1
ATOM 674 C CA . THR B 1 7 ? 3.578 49.696 -1.823 1.00 81.26 7 THR B CA 1
ATOM 675 C C . THR B 1 7 ? 4.533 49.510 -3.004 1.00 76.11 7 THR B C 1
ATOM 676 O O . THR B 1 7 ? 4.276 48.688 -3.875 1.00 69.47 7 THR B O 1
ATOM 680 N N . ALA B 1 8 ? 5.603 50.310 -3.077 1.00 75.02 8 ALA B N 1
ATOM 681 C CA . ALA B 1 8 ? 6.699 50.042 -4.004 1.00 80.41 8 ALA B CA 1
ATOM 682 C C . ALA B 1 8 ? 8.026 50.411 -3.343 1.00 80.58 8 ALA B C 1
ATOM 683 O O . ALA B 1 8 ? 8.057 51.015 -2.264 1.00 74.62 8 ALA B O 1
ATOM 685 N N . GLU B 1 9 ? 9.122 49.983 -3.986 1.00 80.18 9 GLU B N 1
ATOM 686 C CA . GLU B 1 9 ? 10.439 50.122 -3.388 1.00 78.33 9 GLU B CA 1
ATOM 687 C C . GLU B 1 9 ? 10.978 51.481 -3.826 1.00 67.00 9 GLU B C 1
ATOM 688 O O . GLU B 1 9 ? 11.105 51.732 -5.022 1.00 60.43 9 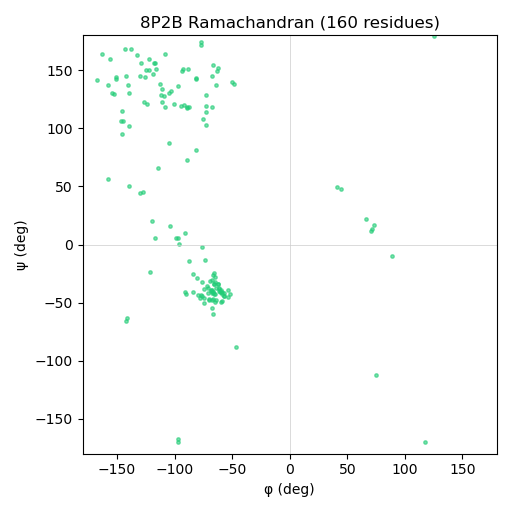GLU B O 1
ATOM 694 N N . GLY B 1 10 ? 11.218 52.369 -2.854 1.00 62.10 10 GLY B N 1
ATOM 695 C CA . GLY B 1 10 ? 11.846 53.649 -3.146 1.00 65.21 10 GLY B CA 1
ATOM 696 C C . GLY B 1 10 ? 13.356 53.624 -2.890 1.00 66.55 10 GLY B C 1
ATOM 697 O O . GLY B 1 10 ? 13.904 52.556 -2.606 1.00 70.98 10 GLY B O 1
ATOM 698 N N . TYR B 1 11 ? 13.980 54.820 -2.934 1.00 63.86 11 TYR B N 1
ATOM 699 C CA . TYR B 1 11 ? 15.415 55.019 -2.752 1.00 65.76 11 TYR B CA 1
ATOM 700 C C . TYR B 1 11 ? 15.838 54.724 -1.307 1.00 66.79 11 TYR B C 1
ATOM 701 O O . TYR B 1 11 ? 16.910 54.151 -1.070 1.00 71.83 11 TYR B O 1
ATOM 710 N N . GLY B 1 12 ? 15.013 55.136 -0.340 1.00 64.18 12 GLY B N 1
ATOM 711 C CA . GLY B 1 12 ? 15.376 55.003 1.061 1.00 64.49 12 GLY B CA 1
ATOM 712 C C . GLY B 1 12 ? 14.645 53.858 1.756 1.00 66.45 12 GLY B C 1
ATOM 713 O O . GLY B 1 12 ? 14.598 53.809 2.988 1.00 61.55 12 GLY B O 1
ATOM 714 N N . GLY B 1 13 ? 14.059 52.964 0.949 1.00 72.16 13 GLY B N 1
ATOM 715 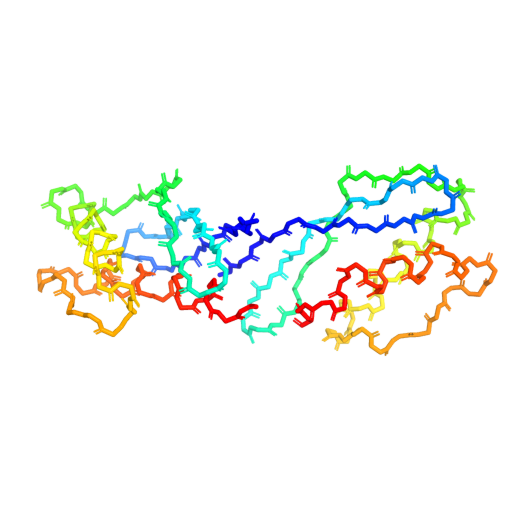C CA . GLY B 1 13 ? 13.229 51.890 1.455 1.00 73.28 13 GLY B CA 1
ATOM 716 C C . GLY B 1 13 ? 11.792 52.008 0.958 1.00 75.64 13 GLY B C 1
ATOM 717 O O . GLY B 1 13 ? 11.485 52.868 0.130 1.00 65.84 13 GLY B O 1
ATOM 718 N N . PRO B 1 14 ? 10.873 51.191 1.525 1.00 86.39 14 PRO B N 1
ATOM 719 C CA . PRO B 1 14 ? 9.530 51.032 0.965 1.00 84.84 14 PRO B CA 1
ATOM 720 C C . PRO B 1 14 ? 8.724 52.320 1.100 1.00 82.68 14 PRO B C 1
ATOM 721 O O . PRO B 1 14 ? 8.877 53.042 2.090 1.00 73.16 14 PRO B O 1
ATOM 725 N N . ILE B 1 15 ? 7.877 52.572 0.090 1.00 84.55 15 ILE B N 1
ATOM 726 C CA . ILE B 1 15 ? 6.889 53.643 0.094 1.00 76.00 15 ILE B CA 1
ATOM 727 C C . ILE B 1 15 ? 5.508 52.994 0.182 1.00 76.16 15 ILE B C 1
ATOM 728 O O . ILE B 1 15 ? 5.251 51.995 -0.501 1.00 73.98 15 ILE B O 1
ATOM 733 N N . ARG B 1 16 ? 4.655 53.531 1.063 1.00 72.01 16 ARG B N 1
ATOM 734 C CA . ARG B 1 16 ? 3.301 53.027 1.226 1.00 73.19 16 ARG B CA 1
ATOM 735 C C . ARG B 1 16 ? 2.314 54.168 1.005 1.00 70.37 16 ARG B C 1
ATOM 736 O O . ARG B 1 16 ? 2.332 55.150 1.741 1.00 63.31 16 ARG B O 1
ATOM 744 N N . LEU B 1 17 ? 1.433 53.987 0.009 1.00 72.62 17 LEU B N 1
ATOM 745 C CA . LEU B 1 17 ? 0.415 54.960 -0.365 1.00 68.26 17 LEU B CA 1
ATOM 746 C C . LEU B 1 17 ? -0.984 54.383 -0.157 1.00 68.46 17 LEU B C 1
ATOM 747 O O . LEU B 1 17 ? -1.160 53.178 -0.196 1.00 63.82 17 LEU B O 1
ATOM 752 N N . MET B 1 18 ? -1.981 55.259 0.013 1.00 71.46 18 MET B N 1
ATOM 753 C CA . MET B 1 18 ? -3.388 54.882 -0.040 1.00 69.92 18 MET B CA 1
ATOM 754 C C . MET B 1 18 ? -3.996 55.499 -1.295 1.00 66.22 18 MET B C 1
ATOM 755 O O . MET B 1 18 ? -3.941 56.729 -1.466 1.00 61.24 18 MET B O 1
ATOM 760 N N . VAL B 1 19 ? -4.561 54.648 -2.168 1.00 61.36 19 VAL B N 1
ATOM 761 C CA . VAL B 1 19 ? -5.144 55.147 -3.405 1.00 63.83 19 VAL B CA 1
ATOM 762 C C . VAL B 1 19 ? -6.672 55.174 -3.294 1.00 65.17 19 VAL B C 1
ATOM 763 O O . VAL B 1 19 ? -7.277 54.194 -2.875 1.00 61.95 19 VAL B O 1
ATOM 767 N N . TYR B 1 20 ? -7.269 56.319 -3.684 1.00 61.64 20 TYR B N 1
ATOM 768 C CA . TYR B 1 20 ? -8.702 56.528 -3.673 1.00 57.45 20 TYR B CA 1
ATOM 769 C C . TYR B 1 20 ? -9.202 56.622 -5.105 1.00 59.80 20 TYR B C 1
ATOM 770 O O . TYR B 1 20 ? -8.693 57.392 -5.898 1.00 56.23 20 TYR B O 1
ATOM 779 N N . VAL B 1 21 ? -10.227 55.818 -5.410 1.00 67.42 21 VAL B N 1
ATOM 780 C CA . VAL B 1 21 ? -10.818 55.758 -6.736 1.00 66.72 21 VAL B CA 1
ATOM 781 C C . VAL B 1 21 ? -12.323 56.008 -6.630 1.00 68.51 21 VAL B C 1
ATOM 782 O O . VAL B 1 21 ? -12.958 55.646 -5.639 1.00 68.16 21 VAL B O 1
ATOM 786 N N . GLU B 1 22 ? -12.851 56.698 -7.648 1.00 70.04 22 GLU B N 1
ATOM 787 C CA . GLU B 1 22 ? -14.281 56.860 -7.863 1.00 72.52 22 GLU B CA 1
ATOM 788 C C . GLU B 1 22 ? -14.464 57.186 -9.342 1.00 71.87 22 GLU B C 1
ATOM 789 O O . GLU B 1 22 ? -13.678 57.948 -9.914 1.00 71.64 22 GLU B O 1
ATOM 795 N N . GLY B 1 23 ? -15.466 56.563 -9.966 1.00 70.97 23 GLY B N 1
ATOM 796 C CA . GLY B 1 23 ? -15.682 56.713 -11.394 1.00 70.56 23 GLY B CA 1
ATOM 797 C C . GLY B 1 23 ? -14.631 55.954 -12.201 1.00 74.25 23 GLY B C 1
ATOM 798 O O . GLY B 1 23 ? -14.453 56.216 -13.390 1.00 72.81 23 GLY B O 1
ATOM 799 N N . GLU B 1 24 ? -13.924 55.020 -11.541 1.00 76.22 24 GLU B N 1
ATOM 800 C CA . GLU B 1 24 ? -12.766 54.367 -12.135 1.00 74.42 24 GLU B CA 1
ATOM 801 C C . GLU B 1 24 ? -11.626 55.359 -12.363 1.00 72.68 24 GLU B C 1
ATOM 802 O O . GLU B 1 24 ? -10.755 55.101 -13.187 1.00 71.69 24 GLU B O 1
ATOM 808 N N . GLU B 1 25 ? -11.631 56.485 -11.633 1.00 69.89 25 GLU B N 1
ATOM 809 C CA . GLU B 1 25 ? -10.621 57.520 -11.761 1.00 69.30 25 GLU B CA 1
ATOM 810 C C . GLU B 1 25 ? -9.923 57.649 -10.417 1.00 69.52 25 GLU B C 1
ATOM 811 O O . GLU B 1 25 ? -10.576 57.518 -9.384 1.00 65.78 25 GLU B O 1
ATOM 817 N N . ILE B 1 26 ? -8.626 57.969 -10.446 1.00 68.96 26 ILE B N 1
ATOM 818 C CA . ILE B 1 26 ? -7.887 58.293 -9.233 1.00 70.09 26 ILE B CA 1
ATOM 819 C C . ILE B 1 26 ? -8.342 59.676 -8.745 1.00 68.59 26 ILE B C 1
ATOM 820 O O . ILE B 1 26 ? -8.382 60.658 -9.505 1.00 61.15 26 ILE B O 1
ATOM 825 N N . VAL B 1 27 ? -8.712 59.744 -7.464 1.00 65.19 27 VAL B N 1
ATOM 826 C CA . VAL B 1 27 ? -9.260 60.971 -6.909 1.00 66.25 27 VAL B CA 1
ATOM 827 C C . VAL B 1 27 ? -8.422 61.472 -5.723 1.00 64.03 27 VAL B C 1
ATOM 828 O O . VAL B 1 27 ? -8.443 62.661 -5.406 1.00 59.34 27 VAL B O 1
ATOM 832 N N . ASP B 1 28 ? -7.677 60.576 -5.070 1.00 62.71 28 ASP B N 1
ATOM 833 C CA . ASP B 1 28 ? -6.743 60.993 -4.039 1.00 61.67 28 ASP B CA 1
ATOM 834 C C . ASP B 1 28 ? -5.649 59.940 -3.894 1.00 60.83 28 ASP B C 1
ATOM 835 O O . ASP B 1 28 ? -5.810 58.794 -4.326 1.00 53.51 28 ASP B O 1
ATOM 840 N N . ILE B 1 29 ? -4.526 60.385 -3.303 1.00 60.22 29 ILE B N 1
ATOM 841 C CA . ILE B 1 29 ? -3.387 59.539 -2.981 1.00 56.02 29 ILE B CA 1
ATOM 842 C C . ILE B 1 29 ? -2.758 60.066 -1.701 1.00 54.97 29 ILE B C 1
ATOM 843 O O . ILE B 1 29 ? -2.143 61.121 -1.729 1.00 65.13 29 ILE B O 1
ATOM 848 N N . GLU B 1 30 ? -2.951 59.372 -0.580 1.00 58.45 30 GLU B N 1
ATOM 849 C CA . GLU B 1 30 ? -2.292 59.753 0.654 1.00 62.02 30 GLU B CA 1
ATOM 850 C C . GLU B 1 30 ? -0.999 58.958 0.784 1.00 65.66 30 GLU B C 1
ATOM 851 O O . GLU B 1 30 ? -0.904 57.832 0.290 1.00 63.31 30 GLU B O 1
ATOM 857 N N . VAL B 1 31 ? -0.003 59.583 1.433 1.00 62.24 31 VAL B N 1
ATOM 858 C CA . VAL B 1 31 ? 1.253 58.930 1.750 1.00 57.31 31 VAL B CA 1
ATOM 859 C C . VAL B 1 31 ? 1.131 58.377 3.166 1.00 59.51 31 VAL B C 1
ATOM 860 O O . VAL B 1 31 ? 0.904 59.147 4.096 1.00 54.66 31 VAL B O 1
ATOM 864 N N . LEU B 1 32 ? 1.249 57.045 3.304 1.00 58.92 32 LEU B N 1
ATOM 865 C CA . LEU B 1 32 ? 1.165 56.388 4.597 1.00 61.93 32 LEU B CA 1
ATOM 866 C C . LEU B 1 32 ? 2.552 56.274 5.215 1.00 67.32 32 LEU B C 1
ATOM 867 O O . LEU B 1 32 ? 2.690 56.458 6.420 1.00 67.33 32 LEU B O 1
ATOM 872 N N . GLU B 1 33 ? 3.563 55.944 4.397 1.00 75.22 33 GLU B N 1
ATOM 873 C CA . GLU B 1 33 ? 4.940 55.856 4.873 1.00 79.80 33 GLU B CA 1
ATOM 874 C C . GLU B 1 33 ? 5.929 56.102 3.735 1.00 73.47 33 GLU B C 1
ATOM 875 O O . GLU B 1 33 ? 5.832 55.498 2.661 1.00 71.98 33 GLU B O 1
ATOM 881 N N . GLU B 1 34 ? 6.888 56.995 4.001 1.00 68.33 34 GLU B N 1
ATOM 882 C CA . GLU B 1 34 ? 8.069 57.108 3.165 1.00 66.19 34 GLU B CA 1
ATOM 883 C C . GLU B 1 34 ? 9.238 57.591 4.015 1.00 63.34 34 GLU B C 1
ATOM 884 O O . GLU B 1 34 ? 9.048 58.382 4.938 1.00 62.75 34 GLU B O 1
ATOM 890 N N . ASN B 1 35 ? 10.424 57.058 3.683 1.00 63.21 35 ASN B N 1
ATOM 891 C CA . ASN B 1 35 ? 11.675 57.434 4.304 1.00 63.07 35 ASN B CA 1
ATOM 892 C C . ASN B 1 35 ? 12.667 57.732 3.189 1.00 60.70 35 ASN B C 1
ATOM 893 O O . ASN B 1 35 ? 13.808 57.319 3.274 1.00 66.56 35 ASN B O 1
ATOM 898 N N . GLU B 1 36 ? 12.217 58.471 2.164 1.00 58.18 36 GLU B N 1
ATOM 899 C CA . GLU B 1 36 ? 13.094 59.006 1.132 1.00 55.79 36 GLU B CA 1
ATOM 900 C C . GLU B 1 36 ? 13.845 60.226 1.656 1.00 55.05 36 GLU B C 1
ATOM 901 O O . GLU B 1 36 ? 13.605 60.695 2.768 1.00 53.14 36 GLU B O 1
ATOM 907 N N . THR B 1 37 ? 14.768 60.714 0.818 1.00 56.20 37 THR B N 1
ATOM 908 C CA . THR B 1 37 ? 15.737 61.727 1.210 1.00 56.65 37 THR B CA 1
ATOM 909 C C . THR B 1 37 ? 15.026 63.071 1.358 1.00 56.32 37 THR B C 1
ATOM 910 O O . THR B 1 37 ? 14.450 63.570 0.389 1.00 53.89 37 THR B O 1
ATOM 914 N N . PRO B 1 38 ? 15.020 63.709 2.552 1.00 56.84 38 PRO B N 1
ATOM 915 C CA . PRO B 1 38 ? 14.434 65.044 2.711 1.00 58.43 38 PRO B CA 1
ATOM 916 C C . PRO B 1 38 ? 14.901 66.027 1.643 1.00 59.25 38 PRO B C 1
ATOM 917 O O . PRO B 1 38 ? 16.075 66.015 1.255 1.00 64.44 38 PRO B O 1
ATOM 921 N N . ASN B 1 39 ? 13.928 66.815 1.153 1.00 57.27 39 ASN B N 1
ATOM 922 C CA . ASN B 1 39 ? 14.135 67.903 0.204 1.00 55.66 39 ASN B CA 1
ATOM 923 C C . ASN B 1 39 ? 14.492 67.391 -1.196 1.00 53.35 39 ASN B C 1
ATOM 924 O O . ASN B 1 39 ? 14.848 68.188 -2.070 1.00 47.33 39 ASN B O 1
ATOM 929 N N . LEU B 1 40 ? 14.333 66.083 -1.436 1.00 52.96 40 LEU B N 1
ATOM 930 C CA . LEU B 1 40 ? 14.608 65.519 -2.749 1.00 56.34 40 LEU B CA 1
ATOM 931 C C . LEU B 1 40 ? 13.575 64.440 -3.104 1.00 58.04 40 LEU B C 1
ATOM 932 O O . LEU B 1 40 ? 12.815 64.581 -4.055 1.00 54.86 40 LEU B O 1
ATOM 937 N N . GLY B 1 41 ? 13.557 63.359 -2.326 1.00 60.65 41 GLY B N 1
ATOM 938 C CA . GLY B 1 41 ? 12.718 62.207 -2.595 1.00 62.44 41 GLY B CA 1
ATOM 939 C C . GLY B 1 41 ? 11.315 62.413 -2.041 1.00 61.47 41 GLY B C 1
ATOM 940 O O . GLY B 1 41 ? 10.356 62.075 -2.725 1.00 58.50 41 GLY B O 1
ATOM 941 N N . ASP B 1 42 ? 11.189 62.984 -0.831 1.00 59.29 42 ASP B N 1
ATOM 942 C CA . ASP B 1 42 ? 9.872 63.266 -0.273 1.00 58.57 42 ASP B CA 1
ATOM 943 C C . ASP B 1 42 ? 9.122 64.251 -1.175 1.00 56.43 42 ASP B C 1
ATOM 944 O O . ASP B 1 42 ? 7.912 64.133 -1.382 1.00 60.97 42 ASP B O 1
ATOM 949 N N . VAL B 1 43 ? 9.874 65.201 -1.725 1.00 51.99 43 VAL B N 1
ATOM 950 C CA . VAL B 1 43 ? 9.353 66.209 -2.624 1.00 53.86 43 VAL B CA 1
ATOM 951 C C . VAL B 1 43 ? 8.928 65.557 -3.935 1.00 55.97 43 VAL B C 1
ATOM 952 O O . VAL B 1 43 ? 7.929 65.973 -4.511 1.00 62.56 43 VAL B O 1
ATOM 956 N N . ALA B 1 44 ? 9.705 64.580 -4.423 1.00 56.18 44 ALA B N 1
ATOM 957 C CA . ALA B 1 44 ? 9.398 63.903 -5.679 1.00 61.95 44 ALA B CA 1
ATOM 958 C C . ALA B 1 44 ? 8.061 63.170 -5.583 1.00 62.05 44 ALA B C 1
ATOM 959 O O . ALA B 1 44 ? 7.323 63.081 -6.571 1.00 55.12 44 ALA B O 1
ATOM 961 N N . ILE B 1 45 ? 7.783 62.652 -4.379 1.00 58.86 45 ILE B N 1
ATOM 962 C CA . ILE B 1 45 ? 6.557 61.936 -4.099 1.00 59.69 45 ILE B CA 1
ATOM 963 C C . ILE B 1 45 ? 5.411 62.927 -4.191 1.00 60.93 45 ILE B C 1
ATOM 964 O O . ILE B 1 45 ? 4.513 62.751 -5.011 1.00 63.95 45 ILE B O 1
ATOM 969 N N . GLU B 1 46 ? 5.469 63.961 -3.342 1.00 61.40 46 GLU B N 1
ATOM 970 C CA . GLU B 1 46 ? 4.432 64.977 -3.271 1.00 60.33 46 GLU B CA 1
ATOM 971 C C . GLU B 1 46 ? 4.201 65.546 -4.673 1.00 54.37 46 GLU B C 1
ATOM 972 O O . GLU B 1 46 ? 3.064 65.750 -5.084 1.00 51.61 46 GLU B O 1
ATOM 978 N N . GLU B 1 47 ? 5.284 65.722 -5.426 1.00 54.50 47 GLU B N 1
ATOM 979 C CA . GLU B 1 47 ? 5.242 66.246 -6.784 1.00 57.85 47 GLU B CA 1
ATOM 980 C C . GLU B 1 47 ? 4.560 65.282 -7.754 1.00 54.86 47 GLU B C 1
ATOM 981 O O . GLU B 1 47 ? 3.850 65.701 -8.654 1.00 55.60 47 GLU B O 1
ATOM 987 N N . MET B 1 48 ? 4.806 63.988 -7.597 1.00 57.11 48 MET B N 1
ATOM 988 C CA . MET B 1 48 ? 4.213 62.991 -8.476 1.00 59.75 48 MET B CA 1
ATOM 989 C C . MET B 1 48 ? 2.719 62.849 -8.187 1.00 58.93 48 MET B C 1
ATOM 990 O O . MET B 1 48 ? 1.942 62.630 -9.110 1.00 56.06 48 MET B O 1
ATOM 995 N N . ILE B 1 49 ? 2.340 62.966 -6.907 1.00 55.63 49 ILE B N 1
ATOM 996 C CA . ILE B 1 49 ? 0.947 62.881 -6.510 1.00 56.07 49 ILE B CA 1
ATOM 997 C C . ILE B 1 49 ? 0.203 64.084 -7.080 1.00 60.25 49 ILE B C 1
ATOM 998 O O . ILE B 1 49 ? -0.925 63.949 -7.563 1.00 61.07 49 ILE B O 1
ATOM 1003 N N . THR B 1 50 ? 0.861 65.250 -7.023 1.00 57.07 50 THR B N 1
ATOM 1004 C CA . THR B 1 50 ? 0.311 66.474 -7.579 1.00 54.69 50 THR B CA 1
ATOM 1005 C C . THR B 1 50 ? 0.036 66.304 -9.073 1.00 54.73 50 THR B C 1
ATOM 1006 O O . THR B 1 50 ? -1.065 66.621 -9.526 1.00 59.24 50 THR B O 1
ATOM 1010 N N . LYS B 1 51 ? 1.024 65.783 -9.812 1.00 52.32 51 LYS B N 1
ATOM 1011 C CA . LYS B 1 51 ? 0.942 65.669 -11.261 1.00 57.34 51 LYS B CA 1
ATOM 1012 C C . LYS B 1 51 ? -0.180 64.716 -11.670 1.00 61.48 51 LYS B C 1
ATOM 1013 O O . LYS B 1 51 ? -0.874 64.921 -12.673 1.00 64.32 51 LYS B O 1
ATOM 1019 N N . ILE B 1 52 ? -0.342 63.658 -10.876 1.00 65.02 52 ILE B N 1
ATOM 1020 C CA . ILE B 1 52 ? -1.262 62.584 -11.201 1.00 65.30 52 ILE B CA 1
ATOM 1021 C C . ILE B 1 52 ? -2.680 63.084 -10.951 1.00 61.80 52 ILE B C 1
ATOM 1022 O O . ILE B 1 52 ? -3.559 62.903 -11.777 1.00 65.37 52 ILE B O 1
ATOM 1027 N N . LEU B 1 53 ? -2.892 63.729 -9.805 1.00 56.97 53 LEU B N 1
ATOM 1028 C CA . LEU B 1 53 ? -4.215 64.206 -9.443 1.00 56.25 53 LEU B CA 1
ATOM 1029 C C . LEU B 1 53 ? -4.634 65.365 -10.343 1.00 58.34 53 LEU B C 1
ATOM 1030 O O . LEU B 1 53 ? -5.812 65.508 -10.635 1.00 66.82 53 LEU B O 1
ATOM 1035 N N . GLU B 1 54 ? -3.674 66.172 -10.812 1.00 62.86 54 GLU B N 1
ATOM 1036 C CA . GLU B 1 54 ? -3.959 67.282 -11.705 1.00 62.55 54 GLU B CA 1
ATOM 1037 C C . GLU B 1 54 ? -4.603 66.761 -12.989 1.00 60.45 54 GLU B C 1
ATOM 1038 O O . GLU B 1 54 ? -5.541 67.385 -13.465 1.00 69.56 54 GLU B O 1
ATOM 1044 N N . GLY B 1 55 ? -4.132 65.633 -13.536 1.00 60.83 55 GLY B N 1
ATOM 1045 C CA . GLY B 1 55 ? -4.640 65.127 -14.811 1.00 61.90 55 GLY B CA 1
ATOM 1046 C C . GLY B 1 55 ? -5.336 63.766 -14.731 1.00 62.18 55 GLY B C 1
ATOM 1047 O O . GLY B 1 55 ? -5.691 63.189 -15.758 1.00 59.13 55 GLY B O 1
ATOM 1048 N N . GLN B 1 56 ? -5.500 63.273 -13.497 1.00 63.53 56 GLN B N 1
ATOM 1049 C CA . GLN B 1 56 ? -5.998 61.943 -13.171 1.00 65.70 56 GLN B CA 1
ATOM 1050 C C . GLN B 1 56 ? -5.407 60.898 -14.116 1.00 68.26 56 GLN B C 1
ATOM 1051 O O . GLN B 1 56 ? -6.118 60.047 -14.626 1.00 73.29 56 GLN B O 1
ATOM 1057 N N . SER B 1 57 ? -4.078 60.946 -14.263 1.00 73.61 57 SER B N 1
ATOM 1058 C CA . SER B 1 57 ? -3.327 60.129 -15.205 1.00 76.14 57 SER B CA 1
ATOM 1059 C C . SER B 1 57 ? -1.919 59.896 -14.644 1.00 75.53 57 SER B C 1
ATOM 1060 O O . SER B 1 57 ? -1.351 60.790 -14.020 1.00 73.30 57 SER B O 1
ATOM 1063 N N . THR B 1 58 ? -1.389 58.683 -14.858 1.00 76.59 58 THR B N 1
ATOM 1064 C CA . THR B 1 58 ? -0.043 58.307 -14.443 1.00 76.61 58 THR B CA 1
ATOM 1065 C C . THR B 1 58 ? 0.961 58.441 -15.586 1.00 75.49 58 THR B C 1
ATOM 1066 O O . THR B 1 58 ? 2.103 58.012 -15.435 1.00 75.23 58 THR B O 1
ATOM 1070 N N . ASP B 1 59 ? 0.533 58.973 -16.738 1.00 77.47 59 ASP B N 1
ATOM 1071 C CA . ASP B 1 59 ? 1.462 59.434 -17.756 1.00 81.22 59 ASP B CA 1
ATOM 1072 C C . ASP B 1 59 ? 1.948 60.842 -17.374 1.00 83.23 59 ASP B C 1
ATOM 1073 O O . ASP B 1 59 ? 1.453 61.839 -17.900 1.00 82.29 59 ASP B O 1
ATOM 1078 N N . VAL B 1 60 ? 2.939 60.895 -16.461 1.00 80.59 60 VAL B N 1
ATOM 1079 C CA . VAL B 1 60 ? 3.514 62.127 -15.938 1.00 74.75 60 VAL B CA 1
ATOM 1080 C C . VAL B 1 60 ? 5.038 62.058 -16.063 1.00 74.11 60 VAL B C 1
ATOM 1081 O O . VAL B 1 60 ? 5.622 60.976 -16.058 1.00 70.41 60 VAL B O 1
ATOM 1085 N N . ASP B 1 61 ? 5.695 63.224 -16.114 1.00 75.05 61 ASP B N 1
ATOM 1086 C CA . ASP B 1 61 ? 7.153 63.263 -16.120 1.00 74.27 61 ASP B CA 1
ATOM 1087 C C . ASP B 1 61 ? 7.675 63.133 -14.687 1.00 70.64 61 ASP B C 1
ATOM 1088 O O . ASP B 1 61 ? 7.083 63.660 -13.736 1.00 61.49 61 ASP B O 1
ATOM 1093 N N . VAL B 1 62 ? 8.792 62.401 -14.553 1.00 70.72 62 VAL B N 1
ATOM 1094 C CA . VAL B 1 62 ? 9.429 62.191 -13.260 1.00 67.59 62 VAL B CA 1
ATOM 1095 C C . VAL B 1 62 ? 9.958 63.536 -12.794 1.00 61.96 62 VAL B C 1
ATOM 1096 O O . VAL B 1 62 ? 10.244 64.379 -13.637 1.00 59.70 62 VAL B O 1
ATOM 1100 N N . HIS B 1 63 ? 10.085 63.695 -11.469 1.00 60.66 63 HIS B N 1
ATOM 1101 C CA . HIS B 1 63 ? 10.856 64.775 -10.876 1.00 64.54 63 HIS B CA 1
ATOM 1102 C C . HIS B 1 63 ? 12.331 64.454 -11.095 1.00 67.49 63 HIS B C 1
ATOM 1103 O O . HIS B 1 63 ? 12.861 63.580 -10.415 1.00 64.33 63 HIS B O 1
ATOM 1110 N N . SER B 1 64 ? 12.961 65.133 -12.073 1.00 66.50 64 SER B N 1
ATOM 1111 C CA . SER B 1 64 ? 14.320 64.835 -12.493 1.00 62.39 64 SER B CA 1
ATOM 1112 C C . SER B 1 64 ? 15.311 65.101 -11.361 1.00 61.37 64 SER B C 1
ATOM 1113 O O . SER B 1 64 ? 15.191 66.092 -10.641 1.00 56.61 64 SER B O 1
ATOM 1116 N N . GLY B 1 65 ? 16.262 64.178 -11.197 1.00 58.24 65 GLY B N 1
ATOM 1117 C CA . GLY B 1 65 ? 17.124 64.201 -10.033 1.00 60.23 65 GLY B CA 1
ATOM 1118 C C . GLY B 1 65 ? 16.536 63.408 -8.870 1.00 60.14 65 GLY B C 1
ATOM 1119 O O . GLY B 1 65 ? 17.220 63.145 -7.877 1.00 59.33 65 GLY B O 1
ATOM 1120 N N . ALA B 1 66 ? 15.272 63.002 -9.007 1.00 60.82 66 ALA B N 1
ATOM 1121 C CA . ALA B 1 66 ? 14.655 62.107 -8.042 1.00 62.22 66 ALA B CA 1
ATOM 1122 C C . ALA B 1 66 ? 13.806 61.081 -8.787 1.00 61.38 66 ALA B C 1
ATOM 1123 O O . ALA B 1 66 ? 12.657 60.846 -8.442 1.00 69.29 66 ALA B O 1
ATOM 1125 N N . THR B 1 67 ? 14.417 60.457 -9.792 1.00 60.18 67 THR B N 1
ATOM 1126 C CA . THR B 1 67 ? 13.737 59.498 -10.633 1.00 58.17 67 THR B CA 1
ATOM 1127 C C . THR B 1 67 ? 13.367 58.252 -9.838 1.00 59.41 67 THR B C 1
ATOM 1128 O O . THR B 1 67 ? 12.410 57.568 -10.203 1.00 60.84 67 THR B O 1
ATOM 1132 N N . VAL B 1 68 ? 14.106 57.942 -8.761 1.00 57.89 68 VAL B N 1
ATOM 1133 C CA . VAL B 1 68 ? 13.904 56.652 -8.112 1.00 62.62 68 VAL B CA 1
ATOM 1134 C C . VAL B 1 68 ? 12.598 56.702 -7.336 1.00 59.96 68 VAL B C 1
ATOM 1135 O O . VAL B 1 68 ? 11.766 55.800 -7.481 1.00 61.03 68 VAL B O 1
ATOM 1139 N N . SER B 1 69 ? 12.471 57.771 -6.532 1.00 59.55 69 SER B N 1
ATOM 1140 C CA . SER B 1 69 ? 11.266 58.085 -5.785 1.00 58.64 69 SER B CA 1
ATOM 1141 C C . SER B 1 69 ? 10.103 58.314 -6.754 1.00 58.91 69 SER B C 1
ATOM 1142 O O . SER B 1 69 ? 8.997 57.845 -6.508 1.00 57.13 69 SER B O 1
ATOM 1145 N N . SER B 1 70 ? 10.365 58.984 -7.883 1.00 57.21 70 SER B N 1
ATOM 1146 C CA . SER B 1 70 ? 9.302 59.326 -8.814 1.00 57.45 70 SER B CA 1
ATOM 1147 C C . SER B 1 70 ? 8.679 58.073 -9.414 1.00 56.29 70 SER B C 1
ATOM 1148 O O . SER B 1 70 ? 7.462 57.914 -9.380 1.00 59.93 70 SER B O 1
ATOM 1151 N N . ASN B 1 71 ? 9.536 57.183 -9.914 1.00 60.20 71 ASN B N 1
ATOM 1152 C CA . ASN B 1 71 ? 9.104 55.944 -10.533 1.00 60.23 71 ASN B CA 1
ATOM 1153 C C . ASN B 1 71 ? 8.452 55.030 -9.512 1.00 61.12 71 ASN B C 1
ATOM 1154 O O . ASN B 1 71 ? 7.521 54.328 -9.866 1.00 63.85 71 ASN B O 1
ATOM 1159 N N . ALA B 1 72 ? 8.910 55.042 -8.260 1.00 58.81 72 ALA B N 1
ATOM 1160 C CA . ALA B 1 72 ? 8.275 54.194 -7.263 1.00 61.59 72 ALA B CA 1
ATOM 1161 C C . ALA B 1 72 ? 6.795 54.555 -7.164 1.00 63.61 72 ALA B C 1
ATOM 1162 O O . ALA B 1 72 ? 5.938 53.677 -7.108 1.00 67.34 72 ALA B O 1
ATOM 1164 N N . VAL B 1 73 ? 6.492 55.856 -7.165 1.00 66.72 73 VAL B N 1
ATOM 1165 C CA . VAL B 1 73 ? 5.120 56.311 -6.999 1.00 66.87 73 VAL B CA 1
ATOM 1166 C C . VAL B 1 73 ? 4.319 55.960 -8.253 1.00 64.77 73 VAL B C 1
ATOM 1167 O O . VAL B 1 73 ? 3.223 55.404 -8.150 1.00 60.31 73 VAL B O 1
ATOM 1171 N N . ILE B 1 74 ? 4.873 56.273 -9.430 1.00 60.06 74 ILE B N 1
ATOM 1172 C CA . ILE B 1 74 ? 4.195 55.958 -10.672 1.00 66.06 74 ILE B CA 1
ATOM 1173 C C . ILE B 1 74 ? 3.916 54.458 -10.739 1.00 75.51 74 ILE B C 1
ATOM 1174 O O . ILE B 1 74 ? 2.805 54.075 -11.101 1.00 76.62 74 ILE B O 1
ATOM 1179 N N . GLU B 1 75 ? 4.905 53.628 -10.370 1.00 83.03 75 GLU B N 1
ATOM 1180 C CA . GLU B 1 75 ? 4.799 52.172 -10.474 1.00 90.45 75 GLU B CA 1
ATOM 1181 C C . GLU B 1 75 ? 3.692 51.679 -9.543 1.00 82.29 75 GLU B C 1
ATOM 1182 O O . GLU B 1 75 ? 2.819 50.916 -9.965 1.00 83.86 75 GLU B O 1
ATOM 1188 N N . ALA B 1 76 ? 3.727 52.162 -8.290 1.00 77.13 76 ALA B N 1
ATOM 1189 C CA . ALA B 1 76 ? 2.815 51.715 -7.243 1.00 79.51 76 ALA B CA 1
ATOM 1190 C C . ALA B 1 76 ? 1.365 51.971 -7.642 1.00 77.91 76 ALA B C 1
ATOM 1191 O O . ALA B 1 76 ? 0.492 51.164 -7.366 1.00 75.67 76 ALA B O 1
ATOM 1193 N N . VAL B 1 77 ? 1.132 53.133 -8.247 1.00 82.79 77 VAL B N 1
ATOM 1194 C CA . VAL B 1 77 ? -0.201 53.589 -8.587 1.00 81.56 77 VAL B CA 1
ATOM 1195 C C . VAL B 1 77 ? -0.607 52.984 -9.928 1.00 85.12 77 VAL B C 1
ATOM 1196 O O . VAL B 1 77 ? -1.787 52.818 -10.191 1.00 94.47 77 VAL B O 1
ATOM 1200 N N . LYS B 1 78 ? 0.359 52.631 -10.779 1.00 95.52 78 LYS B N 1
ATOM 1201 C CA . LYS B 1 78 ? 0.039 52.441 -12.181 1.00 103.90 78 LYS B CA 1
ATOM 1202 C C . LYS B 1 78 ? -0.734 51.150 -12.394 1.00 118.79 78 LYS B C 1
ATOM 1203 O O . LYS B 1 78 ? -1.290 50.997 -13.475 1.00 138.03 78 LYS B O 1
ATOM 1209 N N . GLN B 1 79 ? -0.780 50.258 -11.386 1.00 122.92 79 GLN B N 1
ATOM 1210 C CA . GLN B 1 79 ? -1.569 49.026 -11.425 1.00 138.35 79 GLN B CA 1
ATOM 1211 C C . GLN B 1 79 ? -3.002 49.249 -11.931 1.00 150.87 79 GLN B C 1
ATOM 1212 O O . GLN B 1 79 ? -3.259 49.040 -13.120 1.00 155.65 79 GLN B O 1
ATOM 1218 N N . ALA B 1 80 ? -3.967 49.582 -11.064 1.00 153.72 80 ALA B N 1
ATOM 1219 C CA . ALA B 1 80 ? -5.267 49.994 -11.578 1.00 155.43 80 ALA B CA 1
ATOM 1220 C C . ALA B 1 80 ? -5.391 51.517 -11.422 1.00 159.13 80 ALA B C 1
ATOM 1221 O O . ALA B 1 80 ? -5.889 52.000 -10.406 1.00 147.51 80 ALA B O 1
ATOM 1223 N N . MET B 1 81 ? -4.905 52.265 -12.439 1.00 160.84 81 MET B N 1
ATOM 1224 C CA . MET B 1 81 ? -5.043 53.721 -12.562 1.00 144.24 81 MET B CA 1
ATOM 1225 C C . MET B 1 81 ? -6.507 54.072 -12.884 1.00 129.10 81 MET B C 1
ATOM 1226 O O . MET B 1 81 ? -7.353 53.929 -11.968 1.00 99.03 81 MET B O 1
#

B-factor: mean 75.37, std 18.79, range [46.25, 160.84]

Sequence (164 aa):
MLSYEVTAEGYGGPIRLMVYVEGEEIVDIEVLEENETPNLGDVAIEEMITKILEGQSTDVDVHSGATVSSNAVIEAVKQAMAEMLSYEVTAEGYGGPIRLMVYVEGEEIVDIEVLEENETPNLGDVAIEEMITKILEGQSTDVDVHSGATVSSNAVIEAVKQAM

Secondary structure (DSSP, 8-state):
-EEEEEEEE-SSSEEEEEEEEETTEEEEEEEEE--PPTTTHHHHHHHHHHHHHHHTSS-----TT-HHHHHHHHHHHHHHT--/-EEEEEEEEETTEEEEEEEEEETTEEEEEEEEE----TTTHHHHHHHHHHHHHHHT-S-----TT-HHHHHHHHHHHHTT-

Solvent-accessible surface area: 8627 Å² total; per-residue (Å²): 130,98,49,8,45,0,26,21,129,13,156,45,22,82,1,81,0,40,0,45,8,92,70,152,99,6,69,54,8,82,50,65,76,42,101,9,58,102,137,78,3,39,62,0,0,100,70,0,16,67,63,0,47,146,44,76,46,30,137,33,114,47,59,103,66,10,61,74,3,0,64,4,0,22,92,0,0,107,42,2,60,62,82,75,1,15,15,85,11,86,23,124,9,161,41,15,65,0,83,0,48,0,44,4,86,59,141,82,1,62,55,8,83,64,66,57,50,95,8,57,102,136,82,4,48,50,0,2,114,61,0,18,76,71,0,52,146,45,71,31,3,129,27,111,44,61,98,66,8,58,79,3,0,54,5,0,14,98,0,1,108,134,34,97

Nearest PDB structures (foldseek):
  8p2b-assembly2_B  TM=1.0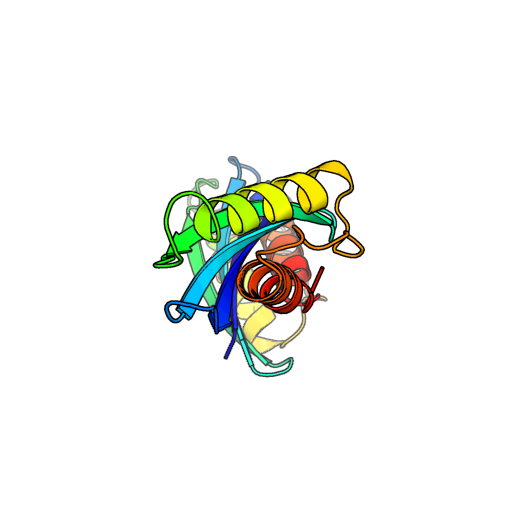13E+00  e=2.250E-16  Clostridiaceae bacterium
  8p2a-assembly1_A  TM=8.000E-01  e=9.476E-05  Streptomyces azureus
  8crl-assembly2_B  TM=5.486E-01  e=1.363E-01  Listeria monocytogenes
  8cri-assembly2_B  TM=5.200E-01  e=1.645E-01  Listeria monocytogenes
  3k9k-assembly2_A  TM=4.129E-01  e=1.386E+00  Homo sapiens

Foldseek 3Di:
DDWDWFWFAADQGIWIWIWDDDPLQGPAIGTPDDDDDPPQLVVQLVVLRVQCNVVSDLPDDGPVSGNRSNVRNSVRVVVVNVD/DDKDKWWFAAPQGIWIWIFDDDPLFTQAIHTPDDDDDPPALVVQLVVQRVQCNVPSHLPDDGPPVRNRSNVRNSVRPVPSD

CATH classification: 3.90.1010.20